Protein AF-A0A1V4L0P1-F1 (afdb_monomer)

Secondary structure (DSSP, 8-state):
---THHHHHHHHHHHHHHHHHHHHHHHHHHTT---HHHHHHHHHHHHHHHHHHHHTT-GGGHHHHHHHHHHHHHHHHHHHHHHHHHHHH--GGGG-----S----------

Foldseek 3Di:
DDDDPRVLVVCCVVCVVVLVVVLVVLLVCLVPDLPLVVLVVVLVVLVVVLVVCVVVVNCSCNVSSVSSNVRSVVSNVVSVVVVVVCVVPDDPVVVPPDPPPDDPPDPDPDD

Radius of gyration: 21.21 Å; Cα contacts (8 Å, |Δi|>4): 43; chains: 1; bounding box: 41×29×63 Å

Sequence (111 aa):
MVAGPSALELFDAVMGKTLAMFLKHMDAYVCDCYDGIAVFLCIHIVLRFRAIMAKRNIPAVDRYWEALLELLWPRFEHILELNIQSIQSTDPQKLGFLDTRPHYVRAGGGF

Organism: NCBI:txid372326

Nearest PDB structures (foldseek):
  4x5m-assembly2_B  TM=6.765E-01  e=9.183E-01  Escherichia coli UMEA 3162-1
  1nf6-assembly2_F  TM=6.668E-01  e=3.128E+00  Desulfovibrio desulfuricans
  2lch-assembly1_A  TM=4.485E-01  e=2.239E+00  Thermotoga maritima

Solvent-accessible surface area (backbone atoms only — not comparable to full-atom values): 6724 Å² total; per-residue (Å²): 133,83,62,67,71,63,40,43,54,53,45,43,75,71,44,42,68,56,52,52,51,50,51,54,50,48,48,66,53,51,78,75,57,77,55,52,65,61,47,51,50,49,50,52,52,46,54,51,51,48,52,54,31,58,76,66,72,50,72,83,51,52,69,59,49,51,53,50,47,67,56,46,50,61,46,40,52,51,4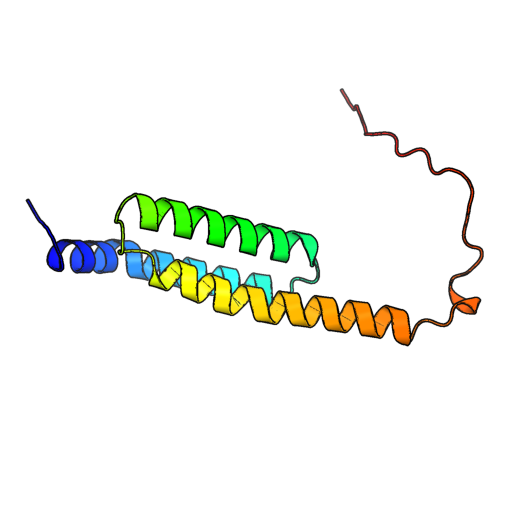1,50,52,52,53,51,48,51,60,71,72,51,55,74,84,75,66,56,84,76,78,82,66,89,78,81,81,71,80,84,82,74,132

Structure (mmCIF, N/CA/C/O backbone):
data_AF-A0A1V4L0P1-F1
#
_entry.id   AF-A0A1V4L0P1-F1
#
loop_
_atom_site.group_PDB
_atom_site.id
_atom_site.type_symbol
_atom_site.label_atom_id
_atom_site.label_alt_id
_atom_site.label_comp_id
_atom_site.label_asym_id
_atom_site.label_entity_id
_atom_site.label_seq_id
_atom_site.pdbx_PDB_ins_code
_atom_site.Cartn_x
_atom_site.Cartn_y
_atom_site.Cartn_z
_atom_site.occupancy
_atom_site.B_iso_or_equiv
_atom_site.auth_seq_id
_atom_site.auth_comp_id
_atom_site.auth_asym_id
_atom_site.auth_atom_id
_atom_site.pdbx_PDB_model_num
ATOM 1 N N . MET A 1 1 ? -20.635 1.792 28.914 1.00 57.53 1 MET A N 1
ATOM 2 C CA . MET A 1 1 ? -19.963 2.096 27.632 1.00 57.53 1 MET A CA 1
ATOM 3 C C . MET A 1 1 ? -18.685 1.279 27.589 1.00 57.53 1 MET A C 1
ATOM 5 O O . MET A 1 1 ? -17.976 1.286 28.587 1.00 57.53 1 MET A O 1
ATOM 9 N N . VAL A 1 2 ? -18.430 0.539 26.511 1.00 63.97 2 VAL A N 1
ATOM 10 C CA . VAL A 1 2 ? -17.172 -0.207 26.335 1.00 63.97 2 VAL A CA 1
ATOM 11 C C . VAL A 1 2 ? -16.080 0.808 25.982 1.00 63.97 2 VAL A C 1
ATOM 13 O O . VAL A 1 2 ? -16.292 1.636 25.098 1.00 63.97 2 VAL A O 1
ATOM 16 N N . ALA A 1 3 ? -14.959 0.804 26.701 1.00 73.38 3 ALA A N 1
ATOM 17 C CA . ALA A 1 3 ? -13.865 1.756 26.508 1.00 73.38 3 ALA A CA 1
ATOM 18 C C . ALA A 1 3 ? -12.503 1.074 26.698 1.00 73.38 3 ALA A C 1
ATOM 20 O O . ALA A 1 3 ? -12.381 0.082 27.421 1.00 73.38 3 ALA A O 1
ATOM 21 N N . GLY A 1 4 ? -11.471 1.622 26.052 1.00 79.12 4 GLY A N 1
ATOM 22 C CA . GLY A 1 4 ? -10.103 1.116 26.165 1.00 79.12 4 GLY A CA 1
ATOM 23 C C . GLY A 1 4 ? -9.908 -0.257 25.493 1.00 79.12 4 GLY A C 1
ATOM 24 O O . GLY A 1 4 ? -10.504 -0.497 24.443 1.00 79.12 4 GLY A O 1
ATOM 25 N N . PRO A 1 5 ? -9.095 -1.163 26.071 1.00 84.31 5 PRO A N 1
ATOM 26 C CA . PRO A 1 5 ? -8.736 -2.454 25.464 1.00 84.31 5 PRO A CA 1
ATOM 27 C C . PRO A 1 5 ? -9.935 -3.320 25.054 1.00 84.31 5 PRO A C 1
ATOM 29 O O . PRO A 1 5 ? -9.942 -3.896 23.974 1.00 84.31 5 PRO A O 1
ATOM 32 N N . SER A 1 6 ? -10.999 -3.323 25.859 1.00 89.19 6 SER A N 1
ATOM 33 C CA . SER A 1 6 ? -12.233 -4.068 25.565 1.00 89.19 6 SER A CA 1
ATOM 34 C C . SER A 1 6 ? -12.934 -3.626 24.271 1.00 89.19 6 SER A C 1
ATOM 36 O O . SER A 1 6 ? -13.582 -4.429 23.603 1.00 89.19 6 SER A O 1
ATOM 38 N N . ALA A 1 7 ? -12.795 -2.352 23.880 1.00 88.56 7 ALA A N 1
ATOM 39 C CA . ALA A 1 7 ? -13.346 -1.848 22.623 1.00 88.56 7 ALA A CA 1
ATOM 40 C C . ALA A 1 7 ? -12.520 -2.316 21.415 1.00 88.56 7 ALA A C 1
ATOM 42 O O . ALA A 1 7 ? -13.084 -2.561 20.351 1.00 88.56 7 ALA A O 1
ATOM 43 N N . LEU A 1 8 ? -11.202 -2.462 21.589 1.00 91.00 8 LEU A N 1
ATOM 44 C CA . LEU A 1 8 ? -10.305 -3.005 20.568 1.00 91.00 8 LEU A CA 1
ATOM 45 C C . LEU A 1 8 ? -10.563 -4.491 20.338 1.00 91.00 8 LEU A C 1
ATOM 47 O O . LEU A 1 8 ? -10.694 -4.910 19.195 1.00 91.00 8 LEU A O 1
ATOM 51 N N . GLU A 1 9 ? -10.732 -5.264 21.410 1.00 92.44 9 GLU A N 1
ATOM 52 C CA . GLU A 1 9 ? -11.093 -6.682 21.309 1.00 92.44 9 GLU A CA 1
ATOM 53 C C . GLU A 1 9 ? -12.435 -6.876 20.596 1.00 92.44 9 GLU A C 1
ATOM 55 O O . GLU A 1 9 ? -12.563 -7.747 19.736 1.00 92.44 9 GLU A O 1
ATOM 60 N N . LEU A 1 10 ? -13.429 -6.032 20.901 1.00 93.81 10 LEU A N 1
ATOM 61 C CA . LEU A 1 10 ? -14.717 -6.062 20.209 1.00 93.81 10 LEU A CA 1
ATOM 62 C C . LEU A 1 10 ? -14.575 -5.696 18.725 1.00 93.81 10 LEU A C 1
ATOM 64 O O . LEU A 1 10 ? -15.193 -6.338 17.876 1.00 93.81 10 LEU A O 1
ATOM 68 N N . PHE A 1 11 ? -13.767 -4.682 18.403 1.00 94.56 11 PHE A N 1
ATOM 69 C CA . PHE A 1 11 ? -13.479 -4.324 17.017 1.00 94.56 11 PHE A CA 1
ATOM 70 C C . PHE A 1 11 ? -12.829 -5.491 16.272 1.00 94.56 11 PHE A C 1
ATOM 72 O O . PHE A 1 11 ? -13.313 -5.860 15.205 1.00 94.56 11 PHE A O 1
ATOM 79 N N . ASP A 1 12 ? -11.800 -6.116 16.841 1.00 94.19 12 ASP A N 1
ATOM 80 C CA . ASP A 1 12 ? -11.104 -7.247 16.222 1.00 94.19 12 ASP A CA 1
ATOM 81 C C . ASP A 1 12 ? -12.023 -8.465 16.061 1.00 94.19 12 ASP A C 1
ATOM 83 O O . ASP A 1 12 ? -11.999 -9.123 15.017 1.00 94.19 12 ASP A O 1
ATOM 87 N N . ALA A 1 13 ? -12.900 -8.729 17.033 1.00 96.00 13 ALA A N 1
ATOM 88 C CA . ALA A 1 13 ? -13.883 -9.809 16.953 1.00 96.00 13 ALA A CA 1
ATOM 89 C C . ALA A 1 13 ? -14.879 -9.628 15.792 1.00 96.00 13 ALA A C 1
ATOM 91 O O . ALA A 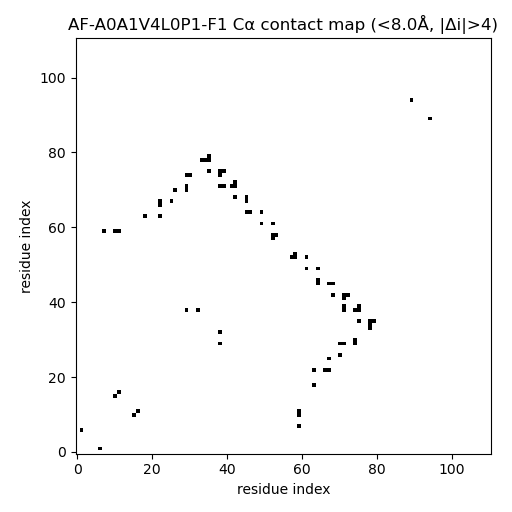1 13 ? -15.315 -10.616 15.195 1.00 96.00 13 ALA A O 1
ATOM 92 N N . VAL A 1 14 ? -15.229 -8.381 15.458 1.00 96.62 14 VAL A N 1
ATOM 93 C CA . VAL A 1 14 ? -16.198 -8.057 14.398 1.00 96.62 14 VAL A CA 1
ATOM 94 C C . VAL A 1 14 ? -15.514 -7.850 13.043 1.00 96.62 14 VAL A C 1
ATOM 96 O O . VAL A 1 14 ? -15.959 -8.387 12.030 1.00 96.62 14 VAL A O 1
ATOM 99 N N . MET A 1 15 ? -14.429 -7.077 13.012 1.00 97.06 15 MET A N 1
ATOM 100 C CA . MET A 1 15 ? -13.791 -6.573 11.793 1.00 97.06 15 MET A CA 1
ATOM 101 C C . MET A 1 15 ? -12.513 -7.321 11.418 1.00 97.06 15 MET A C 1
ATOM 103 O O . MET A 1 15 ? -12.126 -7.284 10.250 1.00 97.06 15 MET A O 1
ATOM 107 N N . GLY A 1 16 ? -11.862 -8.021 12.351 1.00 96.50 16 GLY A N 1
ATOM 108 C CA . GLY A 1 16 ? -10.534 -8.605 12.134 1.00 96.50 16 GLY A CA 1
ATOM 109 C C . GLY A 1 16 ? -10.478 -9.567 10.944 1.00 96.50 16 GLY A C 1
ATOM 110 O O . GLY A 1 16 ? -9.595 -9.456 10.095 1.00 96.50 16 GLY A O 1
ATOM 111 N N . LYS A 1 17 ? -11.470 -10.459 10.808 1.00 97.44 17 LYS A N 1
ATOM 112 C CA . LYS A 1 17 ? -11.556 -11.390 9.663 1.00 97.44 17 LYS A CA 1
ATOM 113 C C . LYS A 1 17 ? -11.749 -10.662 8.334 1.00 97.44 17 LYS A C 1
ATOM 115 O O . LYS A 1 17 ? -11.169 -11.055 7.326 1.00 97.44 17 LYS A O 1
ATOM 120 N N . THR A 1 18 ? -12.540 -9.595 8.341 1.00 97.69 18 THR A N 1
ATOM 121 C CA . THR A 1 18 ? -12.798 -8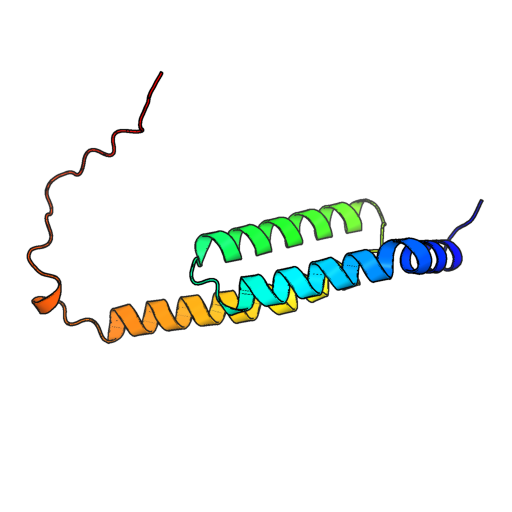.766 7.162 1.00 97.69 18 THR A CA 1
ATOM 122 C C . THR A 1 18 ? -11.529 -8.034 6.729 1.00 97.69 18 THR A C 1
ATOM 124 O O . THR A 1 18 ? -11.176 -8.067 5.554 1.00 97.69 18 THR A O 1
ATOM 127 N N . LEU A 1 19 ? -10.797 -7.435 7.673 1.00 97.25 19 LEU A N 1
ATOM 128 C CA . LEU A 1 19 ? -9.518 -6.777 7.392 1.00 97.25 19 LEU A CA 1
ATOM 129 C C . LEU A 1 19 ? -8.473 -7.769 6.870 1.00 97.25 19 LEU A C 1
ATOM 131 O O . LEU A 1 19 ? -7.791 -7.473 5.893 1.00 97.25 19 LEU A O 1
ATOM 135 N N . ALA A 1 20 ? -8.397 -8.968 7.454 1.00 97.00 20 ALA A N 1
ATOM 136 C CA . ALA A 1 20 ? -7.515 -10.029 6.970 1.00 97.00 20 ALA A CA 1
ATOM 137 C C . ALA A 1 20 ? -7.869 -10.479 5.539 1.00 97.00 20 ALA A C 1
ATOM 139 O O . ALA A 1 20 ? -6.979 -10.701 4.719 1.00 97.00 20 ALA A O 1
ATOM 140 N N . MET A 1 21 ? -9.163 -10.575 5.213 1.00 98.06 21 MET A N 1
ATOM 141 C CA . MET A 1 21 ? -9.625 -10.875 3.855 1.00 98.06 21 MET A CA 1
ATOM 142 C C . MET A 1 21 ? -9.190 -9.787 2.864 1.00 98.06 21 MET A C 1
ATOM 144 O O . MET A 1 21 ? -8.656 -10.111 1.804 1.00 98.06 21 MET A O 1
ATOM 148 N N . PHE A 1 22 ? -9.370 -8.507 3.208 1.00 97.50 22 PHE A N 1
ATOM 149 C CA . PHE A 1 22 ? -8.910 -7.399 2.366 1.00 97.50 22 PHE A CA 1
ATOM 150 C C . PHE A 1 22 ? -7.395 -7.406 2.181 1.00 97.50 22 PHE A C 1
ATOM 152 O O . PHE A 1 22 ? -6.937 -7.238 1.054 1.00 97.50 22 PHE A O 1
ATOM 159 N N . LEU A 1 23 ? -6.631 -7.659 3.246 1.00 97.44 23 LEU A N 1
ATOM 160 C CA . LEU A 1 23 ? -5.174 -7.751 3.175 1.00 97.44 23 LEU A CA 1
ATOM 161 C C . LEU A 1 23 ? -4.739 -8.852 2.196 1.00 97.44 23 LEU A C 1
ATOM 163 O O . LEU A 1 23 ? -3.914 -8.604 1.323 1.00 97.44 23 LEU A O 1
ATOM 167 N N . LYS A 1 24 ? -5.362 -10.034 2.274 1.00 97.56 24 LYS A N 1
ATOM 168 C CA . LYS A 1 24 ? -5.092 -11.147 1.354 1.00 97.56 24 LYS A CA 1
ATOM 169 C C . LYS A 1 24 ? -5.435 -10.806 -0.099 1.00 97.56 24 LYS A C 1
ATOM 171 O O . LYS A 1 24 ? -4.719 -11.211 -1.009 1.00 97.56 24 LYS A O 1
ATOM 176 N N . HIS A 1 25 ? -6.529 -10.084 -0.333 1.00 96.81 25 HIS A N 1
ATOM 177 C CA . HIS A 1 25 ? -6.860 -9.623 -1.681 1.00 96.81 25 HIS A CA 1
ATOM 178 C C . HIS A 1 25 ? -5.854 -8.594 -2.191 1.00 96.81 25 HIS A C 1
ATOM 180 O O . HIS A 1 25 ? -5.437 -8.696 -3.339 1.00 96.81 25 HIS A O 1
ATOM 186 N N . MET A 1 26 ? -5.455 -7.631 -1.357 1.00 96.62 26 MET A N 1
ATOM 187 C CA . MET A 1 26 ? -4.442 -6.643 -1.727 1.00 96.62 26 MET A CA 1
ATOM 188 C C . MET A 1 26 ? -3.122 -7.311 -2.092 1.00 96.62 26 MET A C 1
ATOM 190 O O . MET A 1 26 ? -2.598 -7.009 -3.156 1.00 96.62 26 MET A O 1
ATOM 194 N N . ASP A 1 27 ? -2.645 -8.259 -1.285 1.00 96.62 27 ASP A N 1
ATOM 195 C CA . ASP A 1 27 ? -1.451 -9.055 -1.588 1.00 96.62 27 ASP A CA 1
ATOM 196 C C . ASP A 1 27 ? -1.556 -9.715 -2.975 1.00 96.62 27 ASP A C 1
ATOM 198 O O . ASP A 1 27 ? -0.746 -9.446 -3.860 1.00 96.62 27 ASP A O 1
ATOM 202 N N . ALA A 1 28 ? -2.647 -10.447 -3.232 1.00 96.19 28 ALA A N 1
ATOM 203 C CA . ALA A 1 28 ? -2.867 -11.121 -4.513 1.00 96.19 28 ALA A CA 1
ATOM 204 C C . ALA A 1 28 ? -2.860 -10.175 -5.732 1.00 96.19 28 ALA A C 1
ATOM 206 O O . ALA A 1 28 ? -2.375 -10.562 -6.794 1.00 96.19 28 ALA A O 1
ATOM 207 N N . TYR A 1 29 ? -3.384 -8.949 -5.602 1.00 94.75 29 TYR A N 1
ATOM 208 C CA . TYR A 1 29 ? -3.365 -7.958 -6.686 1.00 94.75 29 TYR A CA 1
ATOM 209 C C . TYR A 1 29 ? -2.007 -7.264 -6.830 1.00 94.75 29 TYR A C 1
ATOM 211 O O . TYR A 1 29 ? -1.554 -7.014 -7.946 1.00 94.75 29 TYR A O 1
ATOM 219 N N . VAL A 1 30 ? -1.360 -6.930 -5.714 1.00 96.19 30 VAL A N 1
ATOM 220 C CA . VAL A 1 30 ? -0.089 -6.198 -5.701 1.00 96.19 30 VAL A CA 1
ATOM 221 C C . VAL A 1 30 ? 1.040 -7.075 -6.241 1.00 96.19 30 VAL A C 1
ATOM 223 O O . VAL A 1 30 ? 1.872 -6.565 -6.991 1.00 96.19 30 VAL 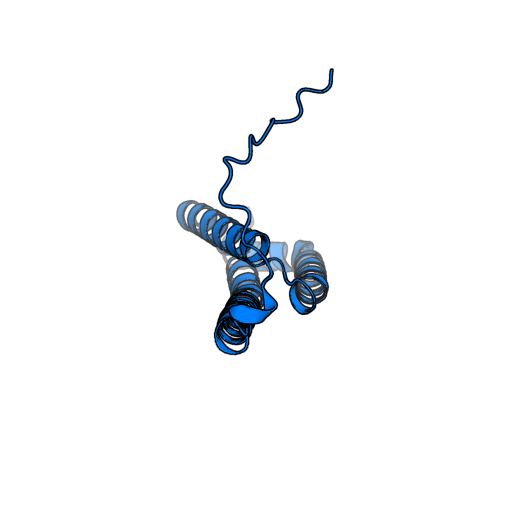A O 1
ATOM 226 N N . CYS A 1 31 ? 1.037 -8.383 -5.957 1.00 94.38 31 CYS A N 1
ATOM 227 C CA . CYS A 1 31 ? 2.066 -9.320 -6.422 1.00 94.38 31 CYS A CA 1
ATOM 228 C C . CYS A 1 31 ? 2.304 -9.303 -7.941 1.00 94.38 31 CYS A C 1
ATOM 230 O O . CYS A 1 31 ? 3.436 -9.529 -8.362 1.00 94.38 31 CYS A O 1
ATOM 232 N N . ASP A 1 32 ? 1.281 -9.019 -8.751 1.00 94.94 32 ASP A N 1
ATOM 233 C CA . ASP A 1 32 ? 1.366 -9.026 -10.222 1.00 94.94 32 ASP A CA 1
ATOM 234 C C . ASP A 1 32 ? 1.091 -7.645 -10.855 1.00 94.94 32 ASP A C 1
ATOM 236 O O . ASP A 1 32 ? 0.955 -7.495 -12.067 1.00 94.94 32 ASP A O 1
ATOM 240 N N . CYS A 1 33 ? 1.025 -6.581 -10.048 1.00 96.56 33 CYS A N 1
ATOM 241 C CA . CYS A 1 33 ? 0.768 -5.228 -10.544 1.00 96.56 33 CYS A CA 1
ATOM 242 C C . CYS A 1 33 ? 2.060 -4.558 -11.030 1.00 96.56 33 CYS A C 1
ATOM 244 O O . CYS A 1 33 ? 2.978 -4.369 -10.240 1.00 96.56 33 CYS A O 1
ATOM 246 N N . TYR A 1 34 ? 2.161 -4.175 -12.303 1.00 97.12 34 TYR A N 1
ATOM 247 C CA . TYR A 1 34 ? 3.338 -3.468 -12.848 1.00 97.12 34 TYR A CA 1
ATOM 248 C C . TYR A 1 34 ? 3.128 -1.952 -13.017 1.00 97.12 34 TYR A C 1
ATOM 250 O O . TYR A 1 34 ? 4.014 -1.248 -13.499 1.00 97.12 34 TYR A O 1
ATOM 258 N N . ASP A 1 35 ? 1.975 -1.424 -12.597 1.00 97.19 35 ASP A N 1
ATOM 259 C CA . ASP A 1 35 ? 1.696 0.013 -12.611 1.00 97.19 35 ASP A CA 1
ATOM 260 C C . ASP A 1 35 ? 2.301 0.695 -11.372 1.00 97.19 35 ASP A C 1
ATOM 262 O O . ASP A 1 35 ? 1.702 0.751 -10.293 1.00 97.19 35 ASP A O 1
ATOM 266 N N . GLY A 1 36 ? 3.511 1.235 -11.533 1.00 96.56 36 GLY A N 1
ATOM 267 C CA . GLY A 1 36 ? 4.214 1.939 -10.459 1.00 96.56 36 GLY A CA 1
ATOM 268 C C . GLY A 1 36 ? 3.483 3.191 -9.962 1.00 96.56 36 GLY A C 1
ATOM 269 O O . GLY A 1 36 ? 3.590 3.524 -8.781 1.00 96.56 36 GLY A O 1
ATOM 270 N N . ILE A 1 37 ? 2.703 3.864 -10.815 1.00 97.25 37 ILE A N 1
ATOM 271 C CA . ILE A 1 37 ? 1.942 5.060 -10.426 1.00 97.25 37 ILE A CA 1
ATOM 272 C C . ILE A 1 37 ? 0.769 4.644 -9.540 1.00 97.25 37 ILE A C 1
ATOM 274 O O . ILE A 1 37 ? 0.570 5.233 -8.476 1.00 97.25 37 ILE A O 1
ATOM 278 N N . ALA A 1 38 ? 0.021 3.611 -9.930 1.00 96.81 38 ALA A N 1
ATOM 279 C CA . ALA A 1 38 ? -1.095 3.102 -9.139 1.00 96.81 38 ALA A CA 1
ATOM 280 C C . ALA A 1 38 ? -0.641 2.619 -7.752 1.00 96.81 38 ALA A C 1
ATOM 282 O O . ALA A 1 38 ? -1.261 2.977 -6.745 1.00 96.81 38 ALA A O 1
ATOM 283 N N . VAL A 1 39 ? 0.467 1.868 -7.675 1.00 98.06 39 VAL A N 1
ATOM 284 C CA . VAL A 1 39 ? 1.034 1.414 -6.391 1.00 98.06 39 VAL A CA 1
ATOM 285 C C . VAL A 1 39 ? 1.458 2.609 -5.530 1.00 98.06 39 VAL A C 1
ATOM 287 O O . VAL A 1 39 ? 1.107 2.673 -4.350 1.00 98.06 39 VAL A O 1
ATOM 290 N N . PHE A 1 40 ? 2.130 3.604 -6.116 1.00 98.25 40 PHE A N 1
ATOM 291 C CA . PHE A 1 40 ? 2.542 4.814 -5.401 1.00 98.25 40 PHE A CA 1
ATOM 292 C C . PHE A 1 40 ? 1.350 5.625 -4.866 1.00 98.25 40 PHE A C 1
ATOM 294 O O . PHE A 1 40 ? 1.358 6.085 -3.721 1.00 98.25 40 PHE A O 1
ATOM 301 N N . LEU A 1 41 ? 0.277 5.748 -5.652 1.00 98.25 41 LEU A N 1
ATOM 302 C CA . LEU A 1 41 ? -0.967 6.376 -5.204 1.00 98.25 41 LEU A CA 1
ATOM 303 C C . LEU A 1 41 ? -1.593 5.615 -4.031 1.00 98.25 41 LEU A C 1
ATOM 305 O O . LEU A 1 41 ? -2.020 6.242 -3.059 1.00 98.25 41 LEU A O 1
ATOM 309 N N . CYS A 1 42 ? -1.601 4.280 -4.074 1.00 97.94 42 CYS A N 1
ATOM 310 C CA . CYS A 1 42 ? -2.098 3.457 -2.970 1.00 97.94 42 CYS A CA 1
ATOM 311 C C . CYS A 1 42 ? -1.304 3.699 -1.679 1.00 97.94 42 CYS A C 1
ATOM 313 O O . CYS A 1 42 ? -1.909 3.898 -0.623 1.00 97.94 42 CYS A O 1
ATOM 315 N N . ILE A 1 43 ? 0.029 3.774 -1.762 1.00 98.56 43 IL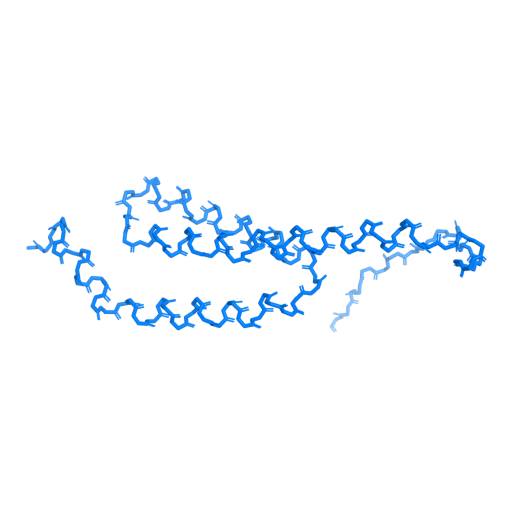E A N 1
ATOM 316 C CA . ILE A 1 43 ? 0.900 4.108 -0.622 1.00 98.56 43 ILE A CA 1
ATOM 317 C C . ILE A 1 43 ? 0.495 5.457 -0.016 1.00 98.56 43 ILE A C 1
ATOM 319 O O . ILE A 1 43 ? 0.286 5.564 1.195 1.00 98.56 43 ILE A O 1
ATOM 323 N N . HIS A 1 44 ? 0.322 6.487 -0.845 1.00 98.44 44 HIS A N 1
ATOM 324 C CA . HIS A 1 44 ? -0.089 7.810 -0.373 1.00 98.44 44 HIS A CA 1
ATOM 325 C C . HIS A 1 44 ? -1.477 7.818 0.271 1.00 98.44 44 HIS A C 1
ATOM 327 O O . HIS A 1 44 ? -1.678 8.492 1.288 1.00 98.44 44 HIS A O 1
ATOM 333 N N . ILE A 1 45 ? -2.424 7.059 -0.281 1.00 98.06 45 ILE A N 1
AT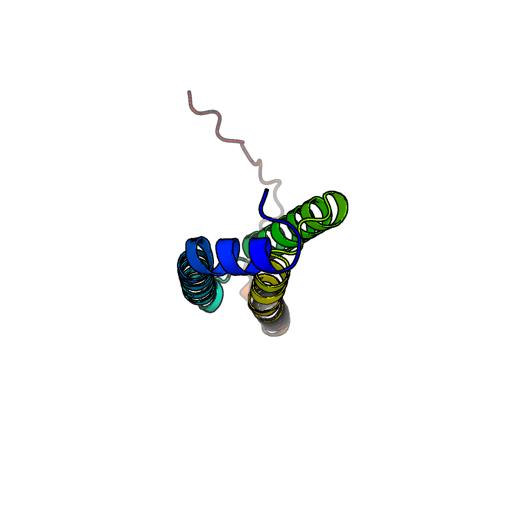OM 334 C CA . ILE A 1 45 ? -3.760 6.891 0.295 1.00 98.06 45 ILE A CA 1
ATOM 335 C C . ILE A 1 45 ? -3.657 6.249 1.686 1.00 98.06 45 ILE A C 1
ATOM 337 O O . ILE A 1 45 ? -4.237 6.772 2.642 1.00 98.06 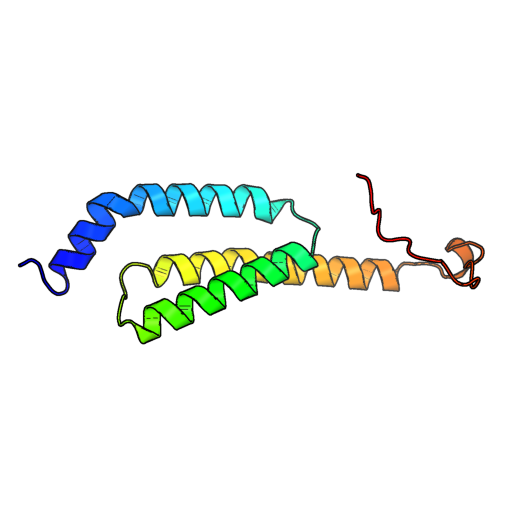45 ILE A O 1
ATOM 341 N N . VAL A 1 46 ? -2.872 5.177 1.829 1.00 98.06 46 VAL A N 1
ATOM 342 C CA . VAL A 1 46 ? -2.658 4.493 3.116 1.00 98.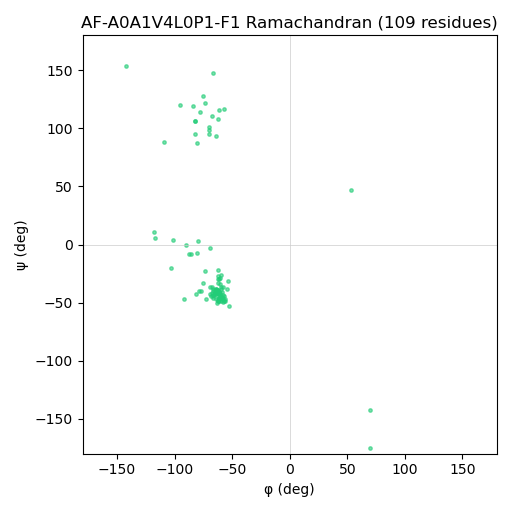06 46 VAL A CA 1
ATOM 343 C C . VAL A 1 46 ? -2.018 5.432 4.139 1.00 98.06 46 VAL A C 1
ATOM 345 O O . VAL A 1 46 ? -2.537 5.581 5.248 1.00 98.06 46 VAL A O 1
ATOM 348 N N . LEU A 1 47 ? -0.947 6.140 3.764 1.00 98.38 47 LEU A N 1
ATOM 349 C CA . LEU A 1 47 ? -0.282 7.118 4.634 1.00 98.38 47 LEU A CA 1
ATOM 350 C C . LEU A 1 47 ? -1.242 8.230 5.083 1.00 98.38 47 LEU A C 1
ATOM 352 O O . LEU A 1 47 ? -1.244 8.624 6.254 1.00 98.38 47 LEU A O 1
ATOM 356 N N . ARG A 1 48 ? -2.098 8.717 4.176 1.00 97.94 48 ARG A N 1
ATOM 357 C CA . ARG A 1 48 ? -3.101 9.743 4.484 1.00 97.94 48 ARG A CA 1
ATOM 358 C C . ARG A 1 48 ? -4.132 9.241 5.491 1.00 97.94 48 ARG A C 1
ATOM 360 O O . ARG A 1 48 ? -4.426 9.960 6.449 1.00 97.94 48 ARG A O 1
ATOM 367 N N . PHE A 1 49 ? -4.671 8.037 5.304 1.00 96.94 49 PHE A N 1
ATOM 368 C CA . PHE A 1 49 ? -5.636 7.465 6.243 1.00 96.94 49 PHE A CA 1
ATOM 369 C C . PHE A 1 49 ? -5.007 7.157 7.601 1.00 96.94 49 PHE A C 1
ATOM 371 O O . PHE A 1 49 ? -5.607 7.506 8.618 1.00 96.94 49 PHE A O 1
ATOM 378 N N . ARG A 1 50 ? -3.776 6.634 7.636 1.00 96.44 50 ARG A N 1
ATOM 379 C CA . ARG A 1 50 ? -3.024 6.422 8.883 1.00 96.44 50 ARG A CA 1
ATOM 380 C C . ARG A 1 50 ? -2.874 7.726 9.673 1.00 96.44 50 ARG A C 1
ATOM 382 O O . ARG A 1 50 ? -3.196 7.768 10.857 1.00 96.44 50 ARG A O 1
ATOM 389 N N . ALA A 1 51 ? -2.493 8.822 9.013 1.00 96.50 51 ALA A N 1
ATOM 390 C CA . ALA A 1 51 ? -2.379 10.133 9.659 1.00 96.50 51 ALA A CA 1
ATOM 391 C C . ALA A 1 51 ? -3.726 10.657 10.199 1.00 96.50 51 ALA A C 1
ATOM 393 O O . ALA A 1 51 ? -3.781 11.246 11.282 1.00 96.50 51 ALA A O 1
ATOM 394 N N . ILE A 1 52 ? -4.824 10.441 9.466 1.00 97.00 52 ILE A N 1
ATOM 395 C CA . ILE A 1 52 ? -6.173 10.825 9.911 1.00 97.00 52 ILE A CA 1
ATOM 396 C C . ILE A 1 52 ? -6.594 10.018 11.147 1.00 97.00 52 ILE A C 1
ATOM 398 O O . ILE A 1 52 ? -7.136 10.608 12.084 1.00 97.00 52 ILE A O 1
ATOM 402 N N . MET A 1 53 ? -6.346 8.706 11.170 1.00 94.94 53 MET A N 1
ATOM 403 C CA . MET A 1 53 ? -6.700 7.841 12.304 1.00 94.94 53 MET A CA 1
ATOM 404 C C . MET A 1 53 ? -5.874 8.165 13.547 1.00 94.94 53 MET A C 1
ATOM 406 O O . MET A 1 53 ? -6.450 8.319 14.626 1.00 94.94 53 MET A O 1
ATOM 410 N N . ALA A 1 54 ? -4.570 8.404 13.380 1.00 94.06 54 ALA A N 1
ATOM 411 C CA . ALA A 1 54 ? -3.697 8.863 14.456 1.00 94.06 54 ALA A CA 1
ATOM 412 C C . ALA A 1 54 ? -4.191 10.192 15.054 1.00 94.06 54 ALA A C 1
ATOM 414 O O . ALA A 1 54 ? -4.357 10.306 16.265 1.00 94.06 54 ALA A O 1
ATOM 415 N N . LYS A 1 55 ? -4.546 11.177 14.212 1.00 96.75 55 LYS A N 1
ATOM 416 C CA . LYS A 1 55 ? -5.110 12.462 14.673 1.00 96.75 55 LYS A CA 1
ATOM 417 C C . LYS A 1 55 ? -6.428 12.299 15.444 1.00 96.75 55 LYS A C 1
ATOM 419 O O . LYS A 1 55 ? -6.750 13.132 16.288 1.00 96.75 55 LYS A O 1
ATOM 424 N N . ARG A 1 56 ? -7.206 11.258 15.138 1.00 95.06 56 ARG A N 1
ATOM 425 C CA . ARG A 1 56 ? -8.480 10.946 15.803 1.00 95.06 56 ARG A CA 1
ATOM 426 C C . ARG A 1 56 ? -8.321 10.028 17.021 1.00 95.06 56 ARG A C 1
ATOM 428 O O . ARG A 1 56 ? -9.331 9.734 17.651 1.00 95.06 56 ARG A O 1
ATOM 435 N N . ASN A 1 57 ? -7.100 9.604 17.362 1.00 92.25 57 ASN A N 1
ATOM 436 C CA . ASN A 1 57 ? -6.814 8.619 18.411 1.00 92.25 57 ASN A CA 1
ATOM 437 C C . ASN A 1 57 ? -7.606 7.309 18.229 1.00 92.25 57 ASN A C 1
ATOM 439 O O . ASN A 1 57 ? -8.223 6.814 19.172 1.00 92.25 57 ASN A O 1
ATOM 443 N N . ILE A 1 58 ? -7.616 6.760 17.007 1.00 91.56 58 ILE A N 1
ATOM 444 C CA . ILE A 1 58 ? -8.291 5.492 16.679 1.00 91.56 58 ILE A CA 1
ATOM 445 C C . ILE A 1 58 ? -7.233 4.407 16.400 1.00 91.56 58 ILE A C 1
ATOM 447 O O . ILE A 1 58 ? -6.869 4.222 15.241 1.00 91.56 58 ILE A O 1
ATOM 451 N N . PRO A 1 59 ? -6.756 3.670 17.423 1.00 90.94 59 PRO A N 1
ATOM 452 C CA . PRO A 1 59 ? -5.653 2.714 17.260 1.00 90.94 59 PRO A CA 1
ATOM 453 C C . PRO A 1 59 ? -6.065 1.354 16.669 1.00 90.94 59 PRO A C 1
ATOM 455 O O . PRO A 1 59 ? -5.220 0.519 16.363 1.00 90.94 59 PRO A O 1
ATOM 458 N N . ALA A 1 60 ? -7.367 1.105 16.495 1.00 92.50 60 ALA A N 1
ATOM 459 C CA . ALA A 1 60 ? -7.910 -0.209 16.129 1.00 92.50 60 ALA A CA 1
ATOM 460 C C . ALA A 1 60 ? -7.442 -0.749 14.765 1.00 92.50 60 ALA A C 1
ATOM 462 O O . ALA A 1 60 ? -7.486 -1.948 14.523 1.00 92.50 60 ALA A O 1
ATOM 463 N N . VAL A 1 61 ? -6.998 0.131 13.866 1.00 93.56 61 VAL A N 1
ATOM 464 C CA . VAL A 1 61 ? -6.614 -0.215 12.487 1.00 93.56 61 VAL A CA 1
ATOM 465 C C . VAL A 1 61 ? -5.138 0.042 12.193 1.00 93.56 61 VAL A C 1
ATOM 467 O O . VAL A 1 61 ? -4.710 -0.131 11.056 1.00 93.56 61 VAL A O 1
ATOM 470 N N . ASP A 1 62 ? -4.339 0.427 13.190 1.00 93.00 62 ASP A N 1
ATOM 471 C CA . ASP A 1 62 ? -2.939 0.812 12.969 1.00 93.00 62 ASP A CA 1
ATOM 472 C C . ASP A 1 62 ? -2.125 -0.326 12.345 1.00 93.00 62 ASP A C 1
ATOM 474 O O . ASP A 1 62 ? -1.459 -0.125 11.328 1.00 93.00 62 ASP A O 1
ATOM 478 N N . ARG A 1 63 ? -2.291 -1.547 12.869 1.00 93.88 63 ARG A N 1
ATOM 479 C CA . ARG A 1 63 ? -1.643 -2.756 12.334 1.00 93.88 63 ARG A CA 1
ATOM 480 C C . ARG A 1 63 ? -2.039 -3.054 10.889 1.00 93.88 63 ARG A C 1
ATOM 482 O O . ARG A 1 63 ? -1.228 -3.554 10.121 1.00 93.88 63 ARG A O 1
ATOM 489 N N . TYR A 1 64 ? -3.280 -2.751 10.510 1.00 96.31 64 TYR A N 1
ATOM 490 C CA . TYR A 1 64 ? -3.755 -2.963 9.144 1.00 96.31 64 TYR A CA 1
ATOM 491 C C . TYR A 1 64 ? -3.077 -2.002 8.159 1.00 96.31 64 TYR A C 1
ATOM 493 O O . TYR A 1 64 ? -2.655 -2.420 7.083 1.00 96.31 64 TYR A O 1
ATOM 501 N N . TRP A 1 65 ? -2.927 -0.726 8.531 1.00 96.75 65 TRP A N 1
ATOM 502 C CA . TRP A 1 65 ? -2.220 0.245 7.694 1.00 96.75 65 TRP A CA 1
ATOM 503 C C . TRP A 1 65 ? -0.738 -0.091 7.542 1.00 96.75 65 TRP A C 1
ATOM 505 O O . TRP A 1 65 ? -0.196 0.064 6.451 1.00 96.75 65 TRP A O 1
ATOM 515 N N . GLU A 1 66 ? -0.095 -0.552 8.614 1.00 96.88 66 GLU A N 1
ATOM 516 C CA . GLU A 1 66 ? 1.303 -0.995 8.579 1.00 96.88 66 GLU A CA 1
ATOM 517 C C . GLU A 1 66 ? 1.479 -2.198 7.651 1.00 96.88 66 GLU A C 1
ATOM 519 O O . GLU A 1 66 ? 2.289 -2.125 6.729 1.00 96.88 66 GLU A O 1
ATOM 524 N N . ALA A 1 67 ? 0.634 -3.223 7.784 1.00 97.81 67 ALA A N 1
ATOM 525 C CA . ALA A 1 67 ? 0.672 -4.392 6.909 1.00 97.81 67 ALA A CA 1
ATOM 526 C C . ALA A 1 67 ? 0.461 -4.034 5.425 1.00 97.81 67 ALA A C 1
ATOM 528 O O . ALA A 1 67 ? 1.132 -4.579 4.555 1.00 97.81 67 ALA A O 1
ATOM 529 N N . LEU A 1 68 ? -0.426 -3.083 5.101 1.00 97.94 68 LEU A N 1
ATOM 530 C CA . LEU A 1 68 ? -0.579 -2.622 3.714 1.00 97.94 68 LEU A CA 1
ATOM 531 C C . LEU A 1 68 ? 0.687 -1.947 3.175 1.00 97.94 68 LEU A C 1
ATOM 533 O O . LEU A 1 68 ? 1.038 -2.152 2.015 1.00 97.94 68 LEU A O 1
ATOM 537 N N . LEU A 1 69 ? 1.373 -1.141 3.987 1.00 98.31 69 LEU A N 1
ATOM 538 C CA . LEU A 1 69 ? 2.625 -0.506 3.568 1.00 98.31 69 LEU A CA 1
ATOM 539 C C . LEU A 1 69 ? 3.734 -1.542 3.357 1.00 98.31 69 LEU A C 1
ATOM 541 O O . LEU A 1 69 ? 4.486 -1.419 2.392 1.00 98.31 69 LEU A O 1
ATOM 545 N N . GLU A 1 70 ? 3.799 -2.567 4.208 1.00 98.00 70 GLU A N 1
ATOM 546 C CA . GLU A 1 70 ? 4.740 -3.688 4.072 1.00 98.00 70 GLU A CA 1
ATOM 547 C C . GLU A 1 70 ? 4.520 -4.500 2.787 1.00 98.00 70 GLU A C 1
ATOM 549 O O . GLU A 1 70 ? 5.476 -5.050 2.253 1.00 98.00 70 GLU A O 1
ATOM 554 N N . LEU A 1 71 ? 3.298 -4.529 2.245 1.00 97.69 71 LEU A N 1
ATOM 555 C CA . LEU A 1 71 ? 3.008 -5.142 0.943 1.00 97.69 71 LEU A CA 1
ATOM 556 C C . LEU A 1 71 ? 3.347 -4.213 -0.234 1.00 97.69 71 LEU A C 1
ATOM 558 O O . LEU A 1 71 ? 3.896 -4.644 -1.248 1.00 97.69 71 LEU A O 1
ATOM 562 N N . LEU A 1 72 ? 3.002 -2.929 -0.120 1.00 98.38 72 LEU A N 1
ATOM 563 C CA . LEU A 1 72 ? 3.081 -1.985 -1.237 1.00 98.38 72 LEU A CA 1
ATOM 564 C C . LEU A 1 72 ? 4.512 -1.516 -1.532 1.00 98.38 72 LEU A C 1
ATOM 566 O O . LEU A 1 72 ? 4.873 -1.384 -2.702 1.00 98.38 72 LEU A O 1
ATOM 570 N N . TRP A 1 73 ? 5.323 -1.255 -0.502 1.00 98.31 73 TRP A N 1
ATOM 571 C CA . TRP A 1 73 ? 6.679 -0.726 -0.689 1.00 98.31 73 TRP A CA 1
ATOM 572 C C . TRP A 1 73 ? 7.611 -1.682 -1.443 1.00 98.31 73 TRP A C 1
ATOM 574 O O . TRP A 1 73 ? 8.183 -1.234 -2.438 1.00 98.31 73 TRP A O 1
ATOM 584 N N . PRO A 1 74 ? 7.727 -2.975 -1.070 1.00 97.88 74 PRO A N 1
ATOM 585 C CA . PRO A 1 74 ? 8.582 -3.908 -1.804 1.00 97.88 74 PRO A CA 1
ATOM 586 C C . PRO A 1 74 ? 8.158 -4.049 -3.265 1.00 97.88 74 PRO A C 1
ATOM 588 O O . PRO A 1 74 ? 8.998 -4.141 -4.158 1.00 97.88 74 PRO A O 1
ATOM 591 N N . ARG A 1 75 ? 6.845 -4.012 -3.540 1.00 98.12 75 ARG A N 1
ATOM 592 C CA . ARG A 1 75 ? 6.363 -4.059 -4.921 1.00 98.12 75 ARG A CA 1
ATOM 593 C C . ARG A 1 75 ? 6.746 -2.806 -5.698 1.00 98.12 75 ARG A C 1
ATOM 595 O O . ARG A 1 75 ? 7.170 -2.916 -6.845 1.00 98.12 75 ARG A O 1
ATOM 602 N N . PHE A 1 76 ? 6.592 -1.631 -5.097 1.00 98.50 76 PHE A N 1
ATOM 603 C CA . PHE A 1 76 ? 6.972 -0.373 -5.732 1.00 98.50 76 PHE A CA 1
ATOM 604 C C . PHE A 1 76 ? 8.470 -0.328 -6.056 1.00 98.50 76 PHE A C 1
ATOM 606 O O . PHE A 1 76 ? 8.839 0.029 -7.175 1.00 98.50 76 PHE A O 1
ATOM 613 N N . GLU A 1 77 ? 9.315 -0.741 -5.109 1.00 98.31 77 GLU A N 1
ATOM 614 C CA . GLU A 1 77 ? 10.763 -0.851 -5.302 1.00 98.31 77 GLU A CA 1
ATOM 615 C C . GLU A 1 77 ? 11.095 -1.785 -6.468 1.00 98.31 77 GLU A C 1
ATOM 617 O O . GLU A 1 77 ? 11.782 -1.374 -7.402 1.00 98.31 77 GLU A O 1
ATOM 622 N N . HIS A 1 78 ? 10.497 -2.977 -6.498 1.00 98.12 78 HIS A N 1
ATOM 623 C CA . HIS A 1 78 ? 10.690 -3.925 -7.591 1.00 98.12 78 HIS A CA 1
ATOM 624 C C . HIS A 1 78 ? 10.300 -3.350 -8.966 1.00 98.12 78 HIS A C 1
ATOM 626 O O . HIS A 1 78 ? 11.030 -3.514 -9.943 1.00 98.12 78 HIS A O 1
ATOM 632 N N . ILE A 1 79 ? 9.170 -2.639 -9.065 1.00 98.19 79 ILE A N 1
ATOM 633 C CA . ILE A 1 79 ? 8.753 -1.993 -10.322 1.00 98.19 79 ILE A CA 1
ATOM 634 C C . ILE A 1 79 ? 9.782 -0.939 -10.756 1.00 98.19 79 ILE A C 1
ATOM 636 O O . ILE A 1 79 ? 10.108 -0.842 -11.941 1.00 98.19 79 ILE A O 1
ATOM 640 N N . LEU A 1 80 ? 10.305 -0.144 -9.819 1.00 98.06 80 LEU A N 1
ATOM 641 C CA . LEU A 1 80 ? 11.333 0.850 -10.126 1.00 98.06 80 LEU A CA 1
ATOM 642 C C . LEU A 1 80 ? 12.639 0.201 -10.588 1.00 98.06 80 LEU A C 1
ATOM 644 O O . LEU A 1 80 ? 13.219 0.669 -11.566 1.00 98.06 80 LEU A O 1
ATOM 648 N N . GLU A 1 81 ? 13.073 -0.883 -9.949 1.00 98.31 81 GLU A N 1
ATOM 649 C CA . GLU A 1 81 ? 14.247 -1.647 -10.381 1.00 98.31 81 GLU A CA 1
ATOM 650 C C . GLU A 1 81 ? 14.082 -2.173 -11.808 1.00 98.31 81 GLU A C 1
ATOM 652 O O . GLU A 1 81 ? 14.982 -2.004 -12.634 1.00 98.31 81 GLU A O 1
ATOM 657 N N . LEU A 1 82 ? 12.916 -2.739 -12.133 1.00 97.44 82 LEU A N 1
ATOM 658 C CA . LEU A 1 82 ? 12.609 -3.196 -13.488 1.00 97.44 82 LEU A CA 1
ATOM 659 C C . LEU A 1 82 ? 12.626 -2.046 -14.499 1.00 97.44 82 LEU A C 1
ATOM 661 O O . LEU A 1 82 ? 13.169 -2.198 -15.593 1.00 97.44 82 LEU A O 1
ATOM 665 N N . ASN A 1 83 ? 12.089 -0.878 -14.140 1.00 96.12 83 ASN A N 1
ATOM 666 C CA . ASN A 1 83 ? 12.133 0.305 -15.000 1.00 96.12 83 ASN A CA 1
ATOM 667 C C . ASN A 1 83 ? 13.574 0.791 -15.227 1.00 96.12 83 ASN A C 1
ATOM 669 O O . ASN A 1 83 ? 13.938 1.132 -16.353 1.00 96.12 83 ASN A O 1
ATOM 673 N N . ILE A 1 84 ? 14.413 0.778 -14.187 1.00 96.56 84 ILE A N 1
ATOM 674 C CA . ILE A 1 84 ? 15.837 1.124 -14.289 1.00 96.56 84 ILE A CA 1
ATOM 675 C C . ILE A 1 84 ? 16.558 0.137 -15.213 1.00 96.56 84 ILE A C 1
ATOM 677 O O . ILE A 1 84 ? 17.256 0.560 -16.136 1.00 96.56 84 ILE A O 1
ATOM 681 N N . GLN A 1 85 ? 16.361 -1.167 -15.012 1.00 96.69 85 GLN A N 1
ATOM 682 C CA . GLN A 1 85 ? 16.962 -2.213 -15.844 1.00 96.69 85 GLN A CA 1
ATOM 683 C C . GLN A 1 85 ? 16.492 -2.130 -17.299 1.00 96.69 85 GLN A C 1
ATOM 685 O O . GLN A 1 85 ? 17.299 -2.287 -18.217 1.00 96.69 85 GLN A O 1
ATOM 690 N N . SER A 1 86 ? 15.208 -1.838 -17.523 1.00 93.81 86 SER A N 1
ATOM 691 C CA . SER A 1 86 ? 14.642 -1.624 -18.856 1.00 93.81 86 SER A CA 1
ATOM 692 C C . SER A 1 86 ? 15.388 -0.505 -19.581 1.00 93.81 86 SER A C 1
ATOM 694 O O . SER A 1 86 ? 15.891 -0.715 -20.681 1.00 93.81 86 SER A O 1
ATOM 696 N N . ILE A 1 87 ? 15.591 0.645 -18.930 1.00 92.81 87 ILE A N 1
ATOM 697 C CA . ILE A 1 87 ? 16.335 1.771 -19.514 1.00 92.81 87 ILE A CA 1
ATOM 698 C C . ILE A 1 87 ? 17.809 1.411 -19.756 1.00 92.81 87 ILE A C 1
ATOM 700 O O . ILE A 1 87 ? 18.347 1.731 -20.811 1.00 92.81 87 ILE A O 1
ATOM 704 N N . GLN A 1 88 ? 18.467 0.733 -18.813 1.00 93.44 88 GLN A N 1
ATOM 705 C CA . GLN A 1 88 ? 19.888 0.373 -18.930 1.00 93.44 88 GLN A CA 1
ATOM 706 C C . GLN A 1 88 ? 20.172 -0.651 -20.036 1.00 93.44 88 GLN A C 1
ATOM 708 O O . GLN A 1 88 ? 21.215 -0.586 -20.683 1.00 93.44 88 GLN A O 1
ATOM 713 N N . SER A 1 89 ? 19.265 -1.607 -20.236 1.00 91.69 89 SER A N 1
ATOM 714 C CA . SER A 1 89 ? 19.392 -2.662 -21.252 1.00 91.69 89 SER A CA 1
ATOM 715 C C . SER A 1 89 ? 18.870 -2.245 -22.629 1.00 91.69 89 SER A C 1
ATOM 717 O O . SER A 1 89 ? 19.058 -2.962 -23.615 1.00 91.69 89 SER A O 1
ATOM 719 N N . THR A 1 90 ? 18.227 -1.083 -22.709 1.00 88.62 90 THR A N 1
ATOM 720 C CA . THR A 1 90 ? 17.673 -0.549 -23.944 1.00 88.62 90 THR A CA 1
ATOM 721 C C . THR A 1 90 ? 18.783 -0.040 -24.861 1.00 88.62 90 THR A C 1
ATOM 723 O O . THR A 1 90 ? 19.524 0.876 -2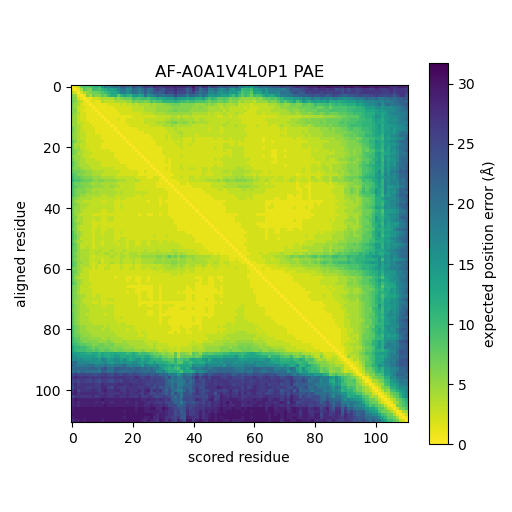4.518 1.00 88.62 90 THR A O 1
ATOM 726 N N . ASP A 1 91 ? 18.857 -0.599 -26.068 1.00 85.12 91 ASP A N 1
ATOM 727 C CA . ASP A 1 91 ? 19.692 -0.074 -27.149 1.00 85.12 91 ASP A CA 1
ATOM 728 C C . ASP A 1 91 ? 18.997 1.145 -27.788 1.00 85.12 91 ASP A C 1
ATOM 730 O O . ASP A 1 91 ? 17.947 0.977 -28.423 1.00 85.12 91 ASP A O 1
ATOM 734 N N . PRO A 1 92 ? 19.557 2.366 -27.675 1.00 78.69 92 PRO A N 1
ATOM 735 C CA . PRO A 1 92 ? 18.940 3.566 -28.236 1.00 78.69 92 PRO A CA 1
ATOM 736 C C . PRO A 1 92 ? 18.738 3.487 -29.752 1.00 78.69 92 PRO A C 1
ATOM 738 O O . PRO A 1 92 ? 17.827 4.119 -30.280 1.00 78.69 92 PRO A O 1
ATOM 741 N N . GLN A 1 93 ? 19.550 2.696 -30.463 1.00 78.62 93 GLN A N 1
ATOM 742 C CA . GLN A 1 93 ? 19.413 2.520 -31.910 1.00 78.62 93 GLN A CA 1
ATOM 743 C C . GLN A 1 93 ? 18.199 1.654 -32.277 1.00 78.62 93 GLN A C 1
ATOM 745 O O . GLN A 1 93 ? 17.670 1.767 -33.382 1.00 78.62 93 GLN A O 1
ATOM 750 N N . LYS A 1 94 ? 17.719 0.820 -31.344 1.00 77.12 94 LYS A N 1
ATOM 751 C CA . LYS A 1 94 ? 16.523 -0.020 -31.513 1.00 77.12 94 LYS A CA 1
ATOM 752 C C . LYS A 1 94 ? 15.226 0.681 -31.118 1.00 77.12 94 LYS A C 1
ATOM 754 O O . LYS A 1 94 ? 14.161 0.145 -31.409 1.00 77.12 94 LYS A O 1
ATOM 759 N N . LEU A 1 95 ? 15.289 1.876 -30.519 1.00 71.69 95 LEU A N 1
ATOM 760 C CA . LEU A 1 95 ? 14.095 2.659 -30.172 1.00 71.69 95 LEU A CA 1
ATOM 761 C C . LEU A 1 95 ? 13.339 3.219 -31.388 1.00 71.69 95 LEU A C 1
ATOM 763 O O . LEU A 1 95 ? 12.278 3.819 -31.228 1.00 71.69 95 LEU A O 1
ATOM 767 N N . GLY A 1 96 ? 13.859 3.002 -32.599 1.00 68.00 96 GLY A N 1
ATOM 768 C CA . GLY A 1 96 ? 13.292 3.534 -33.830 1.00 68.00 96 GLY A CA 1
ATOM 769 C C . GLY A 1 96 ? 13.456 5.050 -33.933 1.00 68.00 96 GLY A C 1
ATOM 770 O O . GLY A 1 96 ? 14.115 5.697 -33.120 1.00 68.00 96 GLY A O 1
ATOM 771 N N . PHE A 1 97 ? 12.871 5.632 -34.978 1.00 68.38 97 PHE A N 1
ATOM 772 C CA . PHE A 1 97 ? 12.843 7.082 -35.136 1.00 68.38 97 PHE A CA 1
ATOM 773 C C . PHE A 1 97 ? 11.958 7.673 -34.030 1.00 68.38 97 PHE A C 1
ATOM 775 O O . PHE A 1 97 ? 10.744 7.481 -34.042 1.00 68.38 97 PHE A O 1
ATOM 782 N N . LEU A 1 98 ? 12.562 8.377 -33.070 1.00 66.88 98 LEU A N 1
ATOM 783 C CA . LEU A 1 98 ? 11.825 9.158 -32.082 1.00 66.88 98 LEU A CA 1
ATOM 784 C C . LEU A 1 98 ? 11.047 10.243 -32.835 1.00 66.88 98 LEU A C 1
ATOM 786 O O . LEU A 1 98 ? 11.646 11.177 -33.373 1.00 66.88 98 LEU A O 1
ATOM 790 N N . ASP A 1 99 ? 9.723 10.106 -32.917 1.00 64.38 99 ASP A N 1
ATOM 791 C CA . ASP A 1 99 ? 8.874 11.147 -33.487 1.00 64.38 99 ASP A CA 1
ATOM 792 C C . ASP A 1 99 ? 8.857 12.349 -32.534 1.00 64.38 99 ASP A C 1
ATOM 794 O O . ASP A 1 99 ? 8.122 12.390 -31.546 1.00 64.38 99 ASP A O 1
ATOM 798 N N . THR A 1 100 ? 9.730 13.314 -32.820 1.00 70.06 100 THR A N 1
ATOM 799 C CA . THR A 1 100 ? 9.900 14.569 -32.078 1.00 70.06 100 THR A CA 1
ATOM 800 C C . THR A 1 100 ? 8.853 15.621 -32.440 1.00 70.06 100 THR A C 1
ATOM 802 O O . THR A 1 100 ? 8.918 16.751 -31.945 1.00 70.06 100 THR A O 1
ATOM 805 N N . ARG A 1 101 ? 7.885 15.292 -33.306 1.00 75.69 101 ARG A N 1
ATOM 806 C CA . ARG A 1 101 ? 6.788 16.203 -33.633 1.00 75.69 101 ARG A CA 1
ATOM 807 C C . ARG A 1 101 ? 5.894 16.411 -32.402 1.00 75.69 101 ARG A C 1
ATOM 809 O O . ARG A 1 101 ? 5.732 15.494 -31.600 1.00 75.69 101 ARG A O 1
ATOM 816 N N . PRO A 1 102 ? 5.292 17.601 -32.228 1.00 67.12 102 PRO A N 1
ATOM 817 C CA . PRO A 1 102 ? 4.391 17.852 -31.110 1.00 67.12 102 PRO A CA 1
ATOM 818 C C . PRO A 1 102 ? 3.182 16.910 -31.162 1.00 67.12 102 PRO A C 1
ATOM 820 O O . PRO A 1 102 ? 2.360 16.991 -32.078 1.00 67.12 102 PRO A O 1
ATOM 823 N N . HIS A 1 103 ? 3.048 16.040 -30.162 1.00 64.25 103 HIS A N 1
ATOM 824 C CA . HIS A 1 103 ? 1.883 15.171 -30.010 1.00 64.25 103 HIS A CA 1
ATOM 825 C C . HIS A 1 103 ? 0.764 15.956 -29.320 1.00 64.25 103 HIS A C 1
ATOM 827 O O . HIS A 1 103 ? 0.829 16.232 -28.122 1.00 64.25 103 HIS A O 1
ATOM 833 N N . TYR A 1 104 ? -0.269 16.347 -30.070 1.00 62.72 104 TYR A N 1
ATOM 834 C CA . TYR A 1 104 ? -1.461 16.963 -29.483 1.00 62.72 104 TYR A CA 1
ATOM 835 C C . TYR A 1 104 ? -2.251 15.910 -28.694 1.00 62.72 104 TYR A C 1
ATOM 837 O O . TYR A 1 104 ? -3.004 15.123 -29.269 1.00 62.72 104 TYR A O 1
ATOM 845 N N . VAL A 1 105 ? -2.116 15.919 -27.366 1.00 61.34 105 VAL A N 1
ATOM 846 C CA . VAL A 1 105 ? -2.997 15.159 -26.469 1.00 61.34 105 VAL A CA 1
ATOM 847 C C . VAL A 1 105 ? -4.372 15.821 -26.498 1.00 61.34 105 VAL A C 1
ATOM 849 O O . VAL A 1 105 ? -4.613 16.834 -25.841 1.00 61.34 105 VAL A O 1
ATOM 852 N N . ARG A 1 106 ? -5.291 15.274 -27.295 1.00 56.19 106 ARG A N 1
ATOM 853 C CA . ARG A 1 106 ? -6.694 15.686 -27.255 1.00 56.19 106 ARG A CA 1
ATOM 854 C C . ARG A 1 106 ? -7.356 14.934 -26.103 1.00 56.19 106 ARG A C 1
ATOM 856 O O . ARG A 1 106 ? -7.591 13.735 -26.210 1.00 56.19 106 ARG A O 1
ATOM 863 N N . ALA A 1 107 ? -7.640 15.629 -25.003 1.00 54.12 107 ALA A N 1
ATOM 864 C CA . ALA A 1 107 ? -8.532 15.105 -23.976 1.00 54.12 107 ALA A CA 1
ATOM 865 C C . ALA A 1 107 ? -9.878 14.786 -24.647 1.00 54.12 107 ALA A C 1
ATOM 867 O O . ALA A 1 107 ? -10.505 15.669 -25.235 1.00 54.12 107 ALA A O 1
ATOM 868 N N . GLY A 1 108 ? -10.266 13.512 -24.646 1.00 50.44 108 GLY A N 1
ATOM 869 C CA . GLY A 1 108 ? -11.507 13.044 -25.247 1.00 50.44 108 GLY A CA 1
ATOM 870 C C . GLY A 1 108 ? -12.713 13.634 -24.526 1.00 50.44 108 GLY A C 1
ATOM 871 O O . GLY A 1 108 ? -13.177 13.078 -23.539 1.00 50.44 108 GLY A O 1
ATOM 872 N N . GLY A 1 109 ? -13.219 14.757 -25.030 1.00 50.97 109 GLY A N 1
ATOM 873 C CA . GLY A 1 109 ? -14.582 15.212 -24.790 1.00 50.97 109 GLY A CA 1
ATOM 874 C C . GLY A 1 109 ? -15.519 14.466 -25.733 1.00 50.97 109 GLY A C 1
ATOM 875 O O . GLY A 1 109 ? -15.760 14.924 -26.848 1.00 50.97 109 GLY A O 1
ATOM 876 N N . GLY A 1 110 ? -15.979 13.291 -25.308 1.00 52.38 110 GLY A N 1
ATOM 877 C CA . GLY A 1 110 ? -17.139 12.619 -25.887 1.00 52.38 110 GLY A CA 1
ATOM 878 C C . GLY A 1 110 ? -18.367 12.976 -25.056 1.00 52.38 110 GLY A C 1
ATOM 879 O O . GLY A 1 110 ? -18.355 12.754 -23.847 1.00 52.38 110 GLY A O 1
ATOM 880 N N . PHE A 1 111 ? -19.352 13.589 -25.712 1.00 43.28 111 PHE A N 1
ATOM 881 C CA . PHE A 1 111 ? -20.720 13.760 -25.222 1.00 43.28 111 PHE A CA 1
ATOM 882 C C . PHE A 1 111 ? -21.369 12.417 -24.875 1.00 43.28 111 PHE A C 1
ATOM 884 O O . PHE A 1 111 ? -21.025 11.417 -25.548 1.00 43.28 111 PHE A O 1
#

InterPro domains:
  IPR007258 Vps52 [PTHR14190] (9-105)
  IPR048361 Vps52, C-terminal [PF20655] (1-105)

pLDDT: mean 89.1, std 13.78, range [43.28, 98.56]

Mean predicted aligned error: 8.3 Å